Protein AF-A0A7S2Y5N2-F1 (afdb_monomer)

Solvent-accessible surface area (backbone atoms only — not comparable to full-atom values): 6889 Å² total; per-residue (Å²): 136,84,79,59,57,66,61,50,49,56,49,42,75,76,40,64,64,54,66,76,43,57,50,100,56,45,36,33,54,64,42,55,30,24,49,67,37,45,29,80,76,41,47,78,52,57,44,69,78,43,57,69,59,60,73,45,43,26,74,88,58,50,32,41,46,54,45,16,70,70,28,93,50,26,47,74,62,48,29,48,51,51,40,68,77,45,63,65,52,82,72,64,70,85,67,93,61,92,72,74,81,65,76,83,72,85,75,88,69,87,81,87,130

InterPro domains:
  IPR036770 Ankyrin repeat-containing domain superfamily [G3DSA:1.25.40.20] (9-105)
  IPR036770 Ankyrin repeat-containing domain superfamily [SSF48403] (14-72)

Mean predicted aligned error: 9.12 Å

Structure (mmCIF, N/CA/C/O backbone):
data_AF-A0A7S2Y5N2-F1
#
_entry.id   AF-A0A7S2Y5N2-F1
#
loop_
_atom_site.group_PDB
_atom_site.id
_atom_site.type_symbol
_atom_site.label_atom_id
_atom_site.label_alt_id
_atom_site.label_comp_id
_atom_site.label_asym_id
_atom_site.label_entity_id
_atom_site.label_seq_id
_atom_site.pdbx_PDB_ins_code
_atom_site.Cartn_x
_atom_site.Cartn_y
_atom_site.Cartn_z
_atom_site.occupancy
_atom_site.B_iso_or_equiv
_atom_site.auth_seq_id
_atom_site.auth_comp_id
_atom_site.auth_asym_id
_atom_site.auth_atom_id
_atom_site.pdbx_PDB_model_num
ATOM 1 N N . MET A 1 1 ? 2.951 -16.012 -15.916 1.00 54.19 1 MET A N 1
ATOM 2 C CA . MET A 1 1 ? 2.343 -14.927 -15.127 1.00 54.19 1 MET A CA 1
ATOM 3 C C . MET A 1 1 ? 1.169 -15.548 -14.395 1.00 54.19 1 MET A C 1
ATOM 5 O O . MET A 1 1 ? 0.320 -16.125 -15.064 1.00 54.19 1 MET A O 1
ATOM 9 N N . PHE A 1 2 ? 1.223 -15.614 -13.066 1.00 69.00 2 PHE A N 1
ATOM 10 C CA . PHE A 1 2 ? 0.141 -16.168 -12.248 1.00 69.00 2 PHE A CA 1
ATOM 11 C C . PHE A 1 2 ? -0.881 -15.052 -12.020 1.00 69.00 2 PHE A C 1
ATOM 13 O O . PHE A 1 2 ? -0.477 -13.964 -11.646 1.00 69.00 2 PHE A O 1
ATOM 20 N N . ASP A 1 3 ? -2.166 -15.293 -12.280 1.00 79.06 3 ASP A N 1
ATOM 21 C CA . ASP A 1 3 ? -3.218 -14.307 -12.003 1.00 79.06 3 ASP A CA 1
ATOM 22 C C . ASP A 1 3 ? -3.590 -14.371 -10.515 1.00 79.06 3 ASP A C 1
ATOM 24 O O . ASP A 1 3 ? -4.084 -15.395 -10.038 1.00 79.06 3 ASP A O 1
ATOM 28 N N . LEU A 1 4 ? -3.323 -13.293 -9.776 1.00 80.25 4 LEU A N 1
ATOM 29 C CA . LEU A 1 4 ? -3.588 -13.198 -8.338 1.00 80.25 4 LEU A CA 1
ATOM 30 C C . LEU A 1 4 ? -5.049 -12.866 -8.010 1.00 80.25 4 LEU A C 1
ATOM 32 O O . LEU A 1 4 ? -5.482 -13.054 -6.869 1.00 80.25 4 LEU A O 1
ATOM 36 N N . LYS A 1 5 ? -5.838 -12.410 -8.991 1.00 81.81 5 LYS A N 1
ATOM 37 C CA . LYS A 1 5 ? -7.224 -11.963 -8.780 1.00 81.81 5 LYS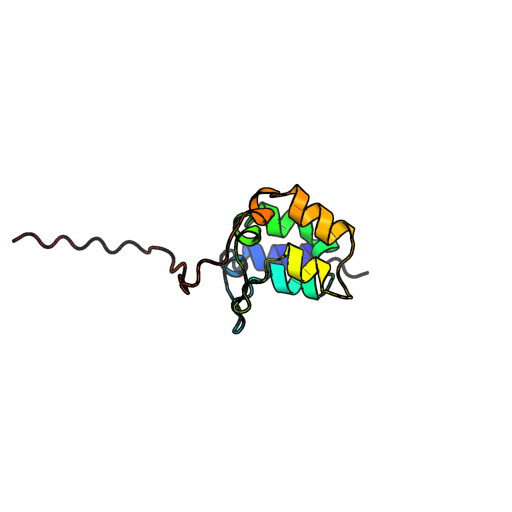 A CA 1
ATOM 38 C C . LYS A 1 5 ? -8.138 -13.048 -8.196 1.00 81.81 5 LYS A C 1
ATOM 40 O O . LYS A 1 5 ? -8.895 -12.721 -7.281 1.00 81.81 5 LYS A O 1
ATOM 45 N N . PRO A 1 6 ? -8.093 -14.320 -8.644 1.00 85.00 6 PRO A N 1
ATOM 46 C CA . PRO A 1 6 ? -8.944 -15.369 -8.088 1.00 85.00 6 PRO A CA 1
ATOM 47 C C . PRO A 1 6 ? -8.590 -15.692 -6.635 1.00 85.00 6 PRO A C 1
ATOM 49 O O . PRO A 1 6 ? -9.484 -15.892 -5.819 1.00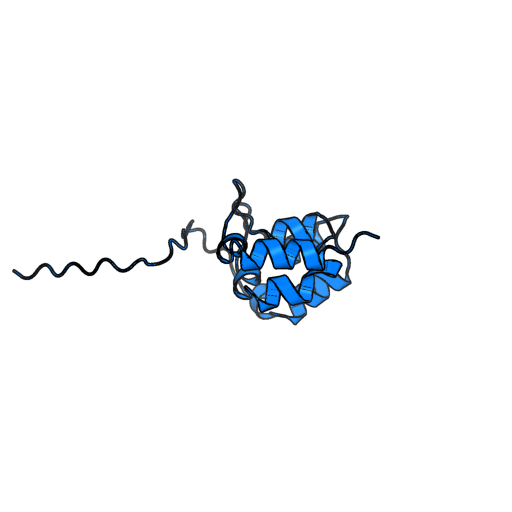 85.00 6 PRO A O 1
ATOM 52 N N . MET A 1 7 ? -7.295 -15.712 -6.296 1.00 80.88 7 MET A N 1
ATOM 53 C CA . MET A 1 7 ? -6.857 -15.963 -4.920 1.00 80.88 7 MET A CA 1
ATOM 54 C C . MET A 1 7 ? -7.270 -14.825 -3.994 1.00 80.88 7 MET A C 1
ATOM 56 O O . MET A 1 7 ? -7.791 -15.088 -2.913 1.00 80.88 7 MET A O 1
ATOM 60 N N . TYR A 1 8 ? -7.097 -13.579 -4.441 1.00 86.31 8 TYR A N 1
ATOM 61 C CA . TYR A 1 8 ? -7.585 -12.413 -3.716 1.00 86.31 8 TYR A CA 1
ATOM 62 C C . TYR A 1 8 ? -9.093 -12.502 -3.462 1.00 86.31 8 TYR A C 1
ATOM 64 O O . TYR A 1 8 ? -9.519 -12.332 -2.327 1.00 86.31 8 TYR A O 1
ATOM 72 N N . GLN A 1 9 ? -9.891 -12.823 -4.488 1.00 86.31 9 GLN A N 1
ATOM 73 C CA . GLN A 1 9 ? -11.347 -12.894 -4.352 1.00 86.31 9 GLN A CA 1
ATOM 74 C C . GLN A 1 9 ? -11.777 -13.964 -3.344 1.00 86.31 9 GLN A C 1
ATOM 76 O O . GLN A 1 9 ? -12.591 -13.681 -2.477 1.00 86.31 9 GLN A O 1
ATOM 81 N N . ILE A 1 10 ? -11.193 -15.166 -3.406 1.00 87.31 10 ILE A N 1
ATOM 82 C CA . ILE A 1 10 ? -11.514 -16.248 -2.462 1.00 87.31 10 ILE A CA 1
ATOM 83 C C . ILE A 1 10 ? -11.188 -15.831 -1.023 1.00 87.31 10 ILE A C 1
ATOM 85 O O . ILE A 1 10 ? -11.973 -16.089 -0.113 1.00 87.31 10 ILE A O 1
ATOM 89 N N . LEU A 1 11 ? -10.034 -15.190 -0.812 1.00 83.88 11 LEU A N 1
ATOM 90 C CA . LEU A 1 11 ? -9.623 -14.716 0.509 1.00 83.88 11 LEU A CA 1
ATOM 91 C C . LEU A 1 11 ? -10.521 -13.584 1.012 1.00 83.88 11 LEU A C 1
ATOM 93 O O . LEU A 1 11 ? -10.907 -13.603 2.175 1.00 83.88 11 LEU A O 1
ATOM 97 N N . HIS A 1 12 ? -10.874 -12.637 0.145 1.00 85.56 12 HIS A N 1
ATOM 98 C CA . HIS A 1 12 ? -11.746 -11.520 0.488 1.00 85.56 12 HIS A CA 1
ATOM 99 C C . HIS A 1 12 ? -13.171 -11.982 0.823 1.00 85.56 12 HIS A C 1
ATOM 101 O O . HIS A 1 12 ? -13.741 -11.525 1.807 1.00 85.56 12 HIS A O 1
ATOM 107 N N . ASP A 1 13 ? -13.715 -12.934 0.061 1.00 88.88 13 ASP A N 1
ATOM 108 C CA . ASP A 1 13 ? -15.057 -13.478 0.292 1.00 88.88 13 ASP A CA 1
ATOM 109 C C . ASP A 1 13 ? -15.128 -14.301 1.589 1.00 88.88 13 ASP A C 1
ATOM 111 O O . ASP A 1 13 ? -16.157 -14.315 2.265 1.00 88.88 13 ASP A O 1
ATOM 115 N N . ALA A 1 14 ? -14.044 -15.002 1.941 1.00 91.38 14 ALA A N 1
ATOM 116 C CA . ALA A 1 14 ? -13.974 -15.801 3.162 1.00 91.38 14 ALA A CA 1
ATOM 117 C C . ALA A 1 14 ? -13.663 -14.963 4.416 1.00 91.38 14 ALA A C 1
ATOM 119 O O . ALA A 1 14 ? -14.155 -15.296 5.493 1.00 91.38 14 ALA A O 1
ATOM 120 N N . TYR A 1 15 ? -12.849 -13.911 4.274 1.00 89.75 15 TYR A N 1
ATOM 121 C CA . TYR A 1 15 ? -12.323 -13.089 5.371 1.00 89.75 15 TYR A CA 1
ATOM 122 C C . TYR A 1 15 ? -12.233 -11.604 4.963 1.00 89.75 15 TYR A C 1
ATOM 124 O O . TYR A 1 15 ? -11.133 -11.087 4.729 1.00 89.75 15 TYR A O 1
ATOM 132 N N . PRO A 1 16 ? -13.360 -10.882 4.865 1.00 85.38 16 PRO A N 1
ATOM 133 C CA . PRO A 1 16 ? -13.365 -9.479 4.442 1.00 85.38 16 PRO A CA 1
ATOM 134 C C . PRO A 1 16 ? -12.551 -8.565 5.379 1.00 85.38 16 PRO A C 1
ATOM 136 O O . PRO A 1 16 ? -11.906 -7.619 4.924 1.00 85.38 16 PRO A O 1
ATOM 139 N N . GLU A 1 17 ? -12.496 -8.879 6.675 1.00 87.50 17 GLU A N 1
ATOM 140 C CA . GLU A 1 17 ? -11.721 -8.159 7.693 1.00 87.50 17 GLU A CA 1
ATOM 141 C C . GLU A 1 17 ? -10.196 -8.281 7.528 1.00 87.50 17 GLU A C 1
ATOM 143 O O . GLU A 1 17 ? -9.432 -7.510 8.127 1.00 87.50 17 GLU A O 1
ATOM 148 N N . ALA A 1 18 ? -9.726 -9.209 6.685 1.00 88.00 18 ALA A N 1
ATOM 149 C CA . ALA A 1 18 ? -8.304 -9.404 6.425 1.00 88.00 18 ALA A CA 1
ATOM 150 C C . ALA A 1 18 ? -7.641 -8.130 5.876 1.00 88.00 18 ALA A C 1
ATOM 152 O O . ALA A 1 18 ? -6.485 -7.861 6.194 1.00 88.00 18 ALA A O 1
ATOM 153 N N . LEU A 1 19 ? -8.379 -7.304 5.120 1.00 88.12 19 LEU A N 1
ATOM 154 C CA . LEU A 1 19 ? -7.871 -6.042 4.564 1.00 88.12 19 LEU A CA 1
ATOM 155 C C . LEU A 1 19 ? -7.528 -4.997 5.632 1.00 88.12 19 LEU A C 1
ATOM 157 O O . LEU A 1 19 ? -6.652 -4.167 5.400 1.00 88.12 19 LEU A O 1
ATOM 161 N N . SER A 1 20 ? -8.185 -5.052 6.794 1.00 89.75 20 SER A N 1
ATOM 162 C CA . SER A 1 20 ? -7.922 -4.174 7.942 1.00 89.75 20 SER A CA 1
ATOM 163 C C . SER A 1 20 ? -6.955 -4.770 8.970 1.00 89.75 20 SER A C 1
ATOM 165 O O . SER A 1 20 ? -6.616 -4.113 9.952 1.00 89.75 20 SER A O 1
ATOM 167 N N . THR A 1 21 ? -6.508 -6.011 8.768 1.00 91.56 21 THR A N 1
ATOM 168 C CA . THR A 1 21 ? -5.619 -6.690 9.714 1.00 91.56 21 THR A CA 1
ATOM 169 C C . THR A 1 21 ? -4.179 -6.236 9.504 1.00 91.56 21 THR A C 1
ATOM 171 O O . THR A 1 21 ? -3.654 -6.303 8.395 1.00 91.56 21 THR A O 1
ATOM 174 N N . ILE A 1 22 ? -3.529 -5.791 10.576 1.00 92.81 22 ILE A N 1
ATOM 175 C CA . ILE A 1 22 ? -2.135 -5.337 10.547 1.00 92.81 22 ILE A CA 1
ATOM 176 C C . ILE A 1 22 ? -1.163 -6.450 10.952 1.00 92.81 22 ILE A C 1
ATOM 178 O O . ILE A 1 22 ? -1.465 -7.274 11.817 1.00 92.81 22 ILE A O 1
ATOM 182 N N . ASP A 1 23 ? 0.026 -6.458 10.348 1.00 92.25 23 ASP A N 1
ATOM 183 C CA . ASP A 1 23 ? 1.145 -7.284 10.803 1.00 92.25 23 ASP A CA 1
ATOM 184 C C . ASP A 1 23 ? 1.861 -6.671 12.031 1.00 92.25 23 ASP A C 1
ATOM 186 O O . ASP A 1 23 ? 1.488 -5.624 12.562 1.00 92.25 23 ASP A O 1
ATOM 190 N N . HIS A 1 24 ? 2.937 -7.317 12.492 1.00 94.25 24 HIS A N 1
ATOM 191 C CA . HIS A 1 24 ? 3.752 -6.856 13.626 1.00 94.25 24 HIS A CA 1
ATOM 192 C C . HIS A 1 24 ? 4.462 -5.507 13.394 1.00 94.25 24 HIS A C 1
ATOM 194 O O . HIS A 1 24 ? 4.954 -4.904 14.348 1.00 94.25 24 HIS A O 1
ATOM 200 N N . LYS A 1 25 ? 4.531 -5.034 12.146 1.00 91.31 25 LYS A N 1
ATOM 201 C CA . LYS A 1 25 ? 5.053 -3.719 11.766 1.00 91.31 25 LYS A CA 1
ATOM 202 C C . LYS A 1 25 ? 3.940 -2.682 11.591 1.00 91.31 25 LYS A C 1
ATOM 204 O O . LYS A 1 25 ? 4.223 -1.587 11.123 1.00 91.31 25 LYS A O 1
ATOM 209 N N . GLY A 1 26 ? 2.694 -3.004 11.944 1.00 93.00 26 GLY A N 1
ATOM 210 C CA . GLY A 1 26 ? 1.556 -2.107 11.732 1.00 93.00 26 GLY A CA 1
ATOM 211 C C . GLY A 1 26 ? 1.112 -2.040 10.271 1.00 93.00 26 GLY A C 1
ATOM 212 O O . GLY A 1 26 ? 0.362 -1.145 9.893 1.00 93.00 26 GLY A O 1
ATOM 213 N N . ARG A 1 27 ? 1.566 -2.970 9.424 1.00 93.88 27 ARG A N 1
ATOM 214 C CA . ARG A 1 27 ? 1.302 -2.922 7.988 1.00 93.88 27 ARG A CA 1
ATOM 215 C C . ARG A 1 27 ? 0.029 -3.670 7.643 1.00 93.88 27 ARG A C 1
ATOM 217 O O . ARG A 1 27 ? -0.094 -4.863 7.904 1.00 93.88 27 ARG A O 1
ATOM 224 N N . LEU A 1 28 ? -0.885 -2.968 6.984 1.00 94.12 28 LEU A N 1
ATOM 225 C CA . LEU A 1 28 ? -1.994 -3.570 6.240 1.00 94.12 28 LEU A CA 1
ATOM 226 C C . LEU A 1 28 ? -1.499 -4.389 5.033 1.00 94.12 28 LEU A C 1
ATOM 228 O O . LEU A 1 28 ? -0.412 -4.098 4.519 1.00 94.12 28 LEU A O 1
ATOM 232 N N . PRO A 1 29 ? -2.323 -5.305 4.482 1.00 92.06 29 PRO A N 1
ATOM 233 C CA . PRO A 1 29 ? -1.992 -6.062 3.273 1.00 92.06 29 PRO A CA 1
ATOM 234 C C . PRO A 1 29 ? -1.596 -5.185 2.082 1.00 92.06 29 PRO A C 1
ATOM 236 O O . PRO A 1 29 ? -0.761 -5.595 1.280 1.00 92.06 29 PRO A O 1
ATOM 239 N N . LEU A 1 30 ? -2.137 -3.963 1.992 1.00 93.31 30 LEU A N 1
ATOM 240 C CA . LEU A 1 30 ? -1.771 -2.993 0.961 1.00 93.31 30 LEU A CA 1
ATOM 241 C C . LEU A 1 30 ? -0.271 -2.650 0.982 1.00 93.31 30 LEU A C 1
ATOM 243 O O . LEU A 1 30 ? 0.366 -2.664 -0.066 1.00 93.31 30 LEU A O 1
ATOM 247 N N . HIS A 1 31 ? 0.316 -2.408 2.158 1.00 94.25 31 HIS A N 1
ATOM 248 C CA . HIS A 1 31 ? 1.751 -2.121 2.281 1.00 94.25 31 HIS A CA 1
ATOM 249 C C . HIS A 1 31 ? 2.591 -3.299 1.774 1.00 94.25 31 HIS A C 1
ATOM 251 O O . HIS A 1 31 ? 3.548 -3.108 1.029 1.00 94.25 31 HIS A O 1
ATOM 257 N N . CYS A 1 32 ? 2.202 -4.525 2.138 1.00 92.06 32 CYS A N 1
ATOM 258 C CA . CYS A 1 32 ? 2.885 -5.743 1.710 1.00 92.06 32 CYS A CA 1
ATOM 259 C C . CYS A 1 32 ? 2.763 -5.967 0.195 1.00 92.06 32 CYS A C 1
ATOM 261 O O . CYS A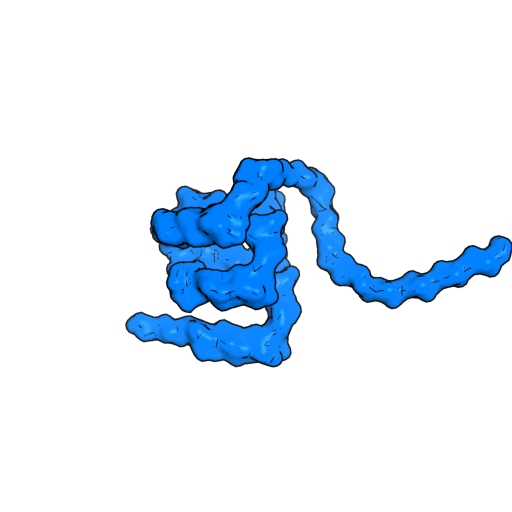 1 32 ? 3.739 -6.356 -0.447 1.00 92.06 32 CYS A O 1
ATOM 263 N N . ALA A 1 33 ? 1.587 -5.706 -0.386 1.00 90.88 33 ALA A N 1
ATOM 264 C CA . ALA A 1 33 ? 1.358 -5.821 -1.825 1.00 90.88 33 ALA A CA 1
ATOM 265 C C . ALA A 1 33 ? 2.215 -4.821 -2.613 1.00 90.88 33 ALA A C 1
ATOM 267 O O . ALA A 1 33 ? 2.822 -5.190 -3.618 1.00 90.88 33 ALA A O 1
ATOM 268 N N . VAL A 1 34 ? 2.313 -3.582 -2.127 1.00 93.25 34 VAL A N 1
ATOM 269 C CA . VAL A 1 34 ? 3.168 -2.540 -2.705 1.00 93.25 34 VAL A CA 1
ATOM 270 C C . VAL A 1 34 ? 4.648 -2.912 -2.601 1.00 93.25 34 VAL A C 1
ATOM 272 O O . VAL A 1 34 ? 5.356 -2.898 -3.604 1.00 93.25 34 VAL A O 1
ATOM 275 N N . GLU A 1 35 ? 5.119 -3.300 -1.414 1.00 91.38 35 GLU A N 1
ATOM 276 C CA . GLU A 1 35 ? 6.516 -3.700 -1.197 1.00 91.38 35 GLU A CA 1
ATOM 277 C C . GLU A 1 35 ? 6.915 -4.882 -2.095 1.00 91.38 35 GLU A C 1
ATOM 279 O O . GLU A 1 35 ? 8.019 -4.906 -2.640 1.00 91.38 35 GLU A O 1
ATOM 284 N N . SER A 1 36 ? 5.992 -5.823 -2.310 1.00 89.00 36 SER A N 1
ATOM 285 C CA . SER A 1 36 ? 6.211 -7.022 -3.128 1.00 89.00 36 SER A CA 1
ATOM 286 C C . SER A 1 36 ? 6.044 -6.791 -4.637 1.00 89.00 36 SER A C 1
ATOM 288 O O . SER A 1 36 ? 6.219 -7.735 -5.402 1.00 89.00 36 SER A O 1
ATOM 290 N N . GLY A 1 37 ? 5.680 -5.580 -5.082 1.00 87.25 37 GLY A N 1
ATOM 291 C CA . GLY A 1 37 ? 5.393 -5.290 -6.495 1.00 87.25 37 GLY A CA 1
ATOM 292 C C . GLY A 1 37 ? 4.117 -5.957 -7.027 1.00 87.25 37 GLY A C 1
ATOM 293 O O . GLY A 1 37 ? 3.909 -6.038 -8.230 1.00 87.25 37 GLY A O 1
ATOM 294 N N . MET A 1 38 ? 3.256 -6.453 -6.134 1.00 86.75 38 MET A N 1
ATOM 295 C CA . MET A 1 38 ? 1.989 -7.113 -6.472 1.00 86.75 38 MET A CA 1
ATOM 296 C C . MET A 1 38 ? 0.823 -6.125 -6.559 1.00 86.75 38 MET A C 1
ATOM 298 O O . MET A 1 38 ? -0.272 -6.507 -6.968 1.00 86.75 38 MET A O 1
ATOM 302 N N . PHE A 1 39 ? 1.037 -4.870 -6.148 1.00 88.62 39 PHE A N 1
ATOM 303 C CA . PHE A 1 39 ? 0.008 -3.838 -6.190 1.00 88.62 39 PHE A CA 1
ATOM 304 C C . PHE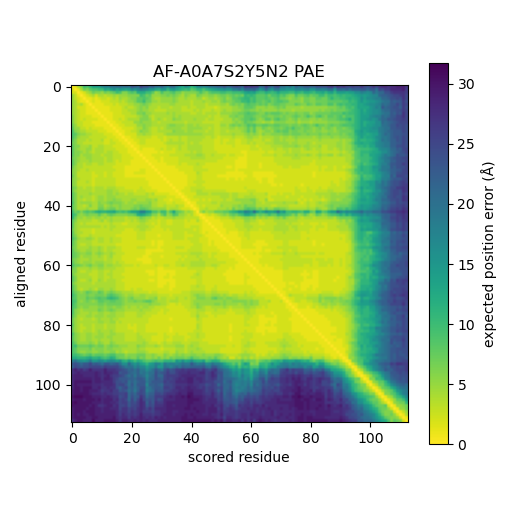 A 1 39 ? -0.542 -3.660 -7.603 1.00 88.62 39 PHE A C 1
ATOM 306 O O . PHE A 1 39 ? -1.746 -3.719 -7.753 1.00 88.62 39 PHE A O 1
ATOM 313 N N . ASP A 1 40 ? 0.292 -3.586 -8.639 1.00 84.75 40 ASP A N 1
ATOM 314 C CA . ASP A 1 40 ? -0.179 -3.364 -10.018 1.00 84.75 40 ASP A CA 1
ATOM 315 C C . ASP A 1 40 ? -1.116 -4.475 -10.544 1.00 84.75 40 ASP A C 1
ATOM 317 O O . ASP A 1 40 ? -1.893 -4.257 -11.470 1.00 84.75 40 ASP A O 1
ATOM 321 N N . GLU A 1 41 ? -1.081 -5.678 -9.960 1.00 83.31 41 GLU A N 1
ATOM 322 C CA . GLU A 1 41 ? -1.995 -6.774 -10.319 1.00 83.31 41 GLU A CA 1
ATOM 323 C C . GLU A 1 41 ? -3.316 -6.749 -9.520 1.00 83.31 41 GLU A C 1
ATOM 325 O O . GLU A 1 41 ? -4.309 -7.371 -9.926 1.00 83.31 41 GLU A O 1
ATOM 330 N N . LEU A 1 42 ? -3.332 -6.045 -8.382 1.00 80.56 42 LEU A N 1
ATOM 331 C CA . LEU A 1 42 ? -4.398 -6.038 -7.370 1.00 80.56 42 LEU A CA 1
ATOM 332 C C . LEU A 1 42 ? -4.961 -4.633 -7.062 1.00 80.56 42 LEU A C 1
ATOM 334 O O . LEU A 1 42 ? -5.887 -4.523 -6.251 1.00 80.56 42 LEU A O 1
ATOM 338 N N . ASP A 1 43 ? -4.416 -3.591 -7.688 1.00 74.00 43 ASP A N 1
ATOM 339 C CA . ASP A 1 43 ? -4.531 -2.171 -7.338 1.00 74.00 43 ASP A CA 1
ATOM 340 C C . ASP A 1 43 ? -5.982 -1.720 -7.190 1.00 74.00 43 ASP A C 1
ATOM 342 O O . ASP A 1 43 ? -6.409 -1.304 -6.113 1.00 74.00 43 ASP A O 1
ATOM 346 N N . GLU A 1 44 ? -6.787 -1.921 -8.229 1.00 72.44 44 GLU A N 1
ATOM 347 C CA . GLU A 1 44 ? -8.187 -1.506 -8.267 1.00 72.44 44 GLU A CA 1
ATOM 348 C C . GLU A 1 44 ? -9.070 -2.264 -7.270 1.00 72.44 44 GLU A C 1
ATOM 350 O O . GLU A 1 44 ? -10.184 -1.833 -6.978 1.00 72.44 44 GLU A O 1
ATOM 355 N N . ARG A 1 45 ? -8.634 -3.427 -6.775 1.00 83.81 45 ARG A N 1
ATOM 356 C CA . ARG A 1 45 ? -9.450 -4.267 -5.888 1.00 83.81 45 ARG A CA 1
ATOM 357 C C . ARG A 1 45 ? -9.222 -3.909 -4.432 1.00 83.81 45 ARG A C 1
ATOM 359 O O . ARG A 1 45 ? -10.178 -3.559 -3.752 1.00 83.81 45 ARG A O 1
ATOM 366 N N . ILE A 1 46 ? -7.964 -3.910 -3.988 1.00 85.19 46 ILE A N 1
ATOM 367 C CA . ILE A 1 46 ? -7.628 -3.609 -2.590 1.00 85.19 46 ILE A CA 1
ATOM 368 C C . ILE A 1 46 ? -8.114 -2.207 -2.212 1.00 85.19 46 ILE A C 1
ATOM 370 O O . ILE A 1 46 ? -8.712 -2.039 -1.151 1.00 85.19 46 ILE A O 1
ATOM 374 N N . ILE A 1 47 ? -7.909 -1.218 -3.089 1.00 89.62 47 ILE A N 1
ATOM 375 C CA . ILE A 1 47 ? -8.316 0.166 -2.821 1.00 89.62 47 ILE A CA 1
ATOM 376 C C . ILE A 1 47 ? -9.834 0.340 -2.881 1.00 89.62 47 ILE A C 1
ATOM 378 O O . ILE A 1 47 ? -10.397 1.050 -2.053 1.00 89.62 47 ILE A O 1
ATOM 382 N N . ARG A 1 48 ? -10.526 -0.325 -3.813 1.00 87.75 48 ARG A N 1
ATOM 383 C CA . ARG A 1 48 ? -11.994 -0.267 -3.878 1.00 87.75 48 ARG A CA 1
ATOM 384 C C . ARG A 1 48 ? -12.638 -0.904 -2.651 1.00 87.75 48 ARG A C 1
ATOM 386 O O . ARG A 1 48 ? -13.610 -0.364 -2.129 1.00 87.75 48 ARG A O 1
ATOM 393 N N . ASP A 1 49 ? -12.113 -2.044 -2.222 1.00 90.19 49 ASP A N 1
ATOM 394 C CA . ASP A 1 49 ? -12.719 -2.842 -1.163 1.00 90.19 4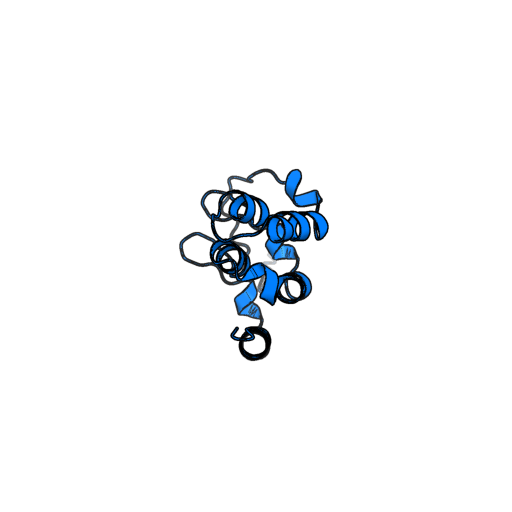9 ASP A CA 1
ATOM 395 C C . ASP A 1 49 ? -12.337 -2.285 0.230 1.00 90.19 49 ASP A C 1
ATOM 397 O O . ASP A 1 49 ? -13.108 -2.422 1.180 1.00 90.19 49 ASP A O 1
ATOM 401 N N . TYR A 1 50 ? -11.200 -1.578 0.357 1.00 91.62 50 TYR A N 1
ATOM 402 C CA . TYR A 1 50 ? -10.807 -0.873 1.584 1.00 91.62 50 TYR A CA 1
ATOM 403 C 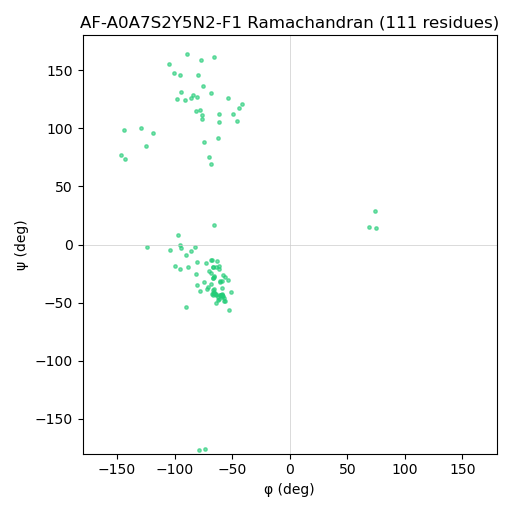C . TYR A 1 50 ? -10.015 0.436 1.327 1.00 91.62 50 TYR A C 1
ATOM 405 O O . TYR A 1 50 ? -8.799 0.487 1.534 1.00 91.62 50 TYR A O 1
ATOM 413 N N . PRO A 1 51 ? -10.684 1.543 0.939 1.00 92.31 51 PRO A N 1
ATOM 414 C CA . PRO A 1 51 ? -10.017 2.791 0.536 1.00 92.31 51 PRO A CA 1
ATOM 415 C C . PRO A 1 51 ? -9.279 3.495 1.681 1.00 92.31 51 PRO A C 1
ATOM 417 O O . PRO A 1 51 ? -8.260 4.146 1.458 1.00 92.31 51 PRO A O 1
ATOM 420 N N . ALA A 1 52 ? -9.745 3.316 2.922 1.00 91.81 52 ALA A N 1
ATOM 421 C CA . ALA A 1 52 ? -9.097 3.878 4.106 1.00 91.81 52 ALA A CA 1
ATOM 422 C C . ALA A 1 52 ? -7.663 3.350 4.310 1.00 91.81 52 ALA A C 1
ATOM 424 O O . ALA A 1 52 ? -6.876 3.991 5.001 1.00 91.81 52 ALA A O 1
ATOM 425 N N . ALA A 1 53 ? -7.288 2.227 3.679 1.00 92.31 53 ALA A N 1
ATOM 426 C CA . ALA A 1 53 ? -5.927 1.697 3.726 1.00 92.31 53 ALA A CA 1
ATOM 427 C C . ALA A 1 53 ? -4.863 2.678 3.209 1.00 92.31 53 ALA A C 1
ATOM 429 O O . ALA A 1 53 ? -3.714 2.589 3.635 1.00 92.31 53 ALA A O 1
ATOM 430 N N . LEU A 1 54 ? -5.229 3.606 2.316 1.00 93.56 54 LEU A N 1
ATOM 431 C CA . LEU A 1 54 ? -4.328 4.643 1.798 1.00 93.56 54 LEU A CA 1
ATOM 432 C C . LEU A 1 54 ? -3.893 5.642 2.879 1.00 93.56 54 LEU A C 1
ATOM 434 O O . LEU A 1 54 ? -2.811 6.221 2.787 1.00 93.56 54 LEU A O 1
ATOM 438 N N . GLU A 1 55 ? -4.733 5.834 3.896 1.00 93.50 55 GLU A N 1
ATOM 439 C CA . GLU A 1 55 ? -4.533 6.792 4.986 1.00 93.50 55 GLU A CA 1
ATOM 440 C C . GLU A 1 55 ? -3.893 6.151 6.231 1.00 93.50 55 GLU A C 1
ATOM 442 O O . GLU A 1 55 ? -3.655 6.832 7.227 1.00 93.50 55 GLU A O 1
ATOM 447 N N . VAL A 1 56 ? -3.610 4.846 6.199 1.00 92.25 56 VAL A N 1
ATOM 448 C CA . VAL A 1 56 ? -2.938 4.141 7.295 1.00 92.25 56 VAL A CA 1
ATOM 449 C C . VAL A 1 56 ? -1.447 4.104 7.007 1.00 92.25 56 VAL A C 1
ATOM 451 O O . VAL A 1 56 ? -1.037 3.735 5.912 1.00 92.25 56 VAL A O 1
ATOM 454 N N . CYS A 1 57 ? -0.642 4.479 7.994 1.00 93.06 57 CYS A N 1
ATOM 455 C CA . CYS A 1 57 ? 0.804 4.330 7.939 1.00 93.06 57 CYS A CA 1
ATOM 456 C C . CYS A 1 57 ? 1.259 3.171 8.829 1.00 93.06 57 CYS A C 1
ATOM 458 O O . CYS A 1 57 ? 0.558 2.786 9.768 1.00 93.06 57 CYS A O 1
ATOM 460 N N . ASP A 1 58 ? 2.417 2.603 8.511 1.00 93.69 58 ASP A N 1
ATOM 461 C CA . ASP A 1 58 ? 3.030 1.558 9.326 1.00 93.69 58 ASP A CA 1
ATOM 462 C C . ASP A 1 58 ? 3.631 2.112 10.636 1.00 93.69 58 ASP A C 1
ATOM 464 O O . ASP A 1 58 ? 3.511 3.295 10.955 1.00 93.69 58 ASP A O 1
ATOM 468 N N . ASN A 1 59 ? 4.292 1.265 11.428 1.00 93.50 59 ASN A N 1
ATOM 469 C CA . ASN A 1 59 ? 4.900 1.681 12.698 1.00 93.50 59 ASN A CA 1
ATOM 470 C C . ASN A 1 59 ? 6.082 2.655 12.531 1.00 93.50 59 ASN A C 1
ATOM 472 O O . ASN A 1 59 ? 6.457 3.325 13.493 1.00 93.50 59 ASN A O 1
ATOM 476 N N . GLU A 1 60 ? 6.686 2.721 11.344 1.00 90.56 60 GLU A N 1
ATOM 477 C CA . GLU A 1 60 ? 7.687 3.734 10.988 1.00 90.56 60 GLU A CA 1
ATOM 478 C C . GLU A 1 60 ? 7.020 5.021 10.462 1.00 90.56 60 GLU A C 1
ATOM 480 O O . GLU A 1 60 ? 7.668 6.052 10.264 1.00 90.56 60 GLU A O 1
ATOM 485 N N . GLY A 1 61 ? 5.698 4.972 10.297 1.00 91.38 61 GLY A N 1
ATOM 486 C CA . GLY A 1 61 ? 4.841 6.035 9.822 1.00 91.38 61 GLY A CA 1
ATOM 487 C C . GLY A 1 61 ? 4.966 6.273 8.319 1.00 91.38 61 GLY A C 1
ATOM 488 O O . GLY A 1 61 ? 4.742 7.398 7.862 1.00 91.38 61 GLY A O 1
ATOM 489 N N . TRP A 1 62 ? 5.299 5.230 7.556 1.00 93.19 62 TRP A N 1
ATOM 490 C CA . TRP A 1 62 ? 5.264 5.242 6.099 1.00 93.19 62 TRP A CA 1
ATOM 491 C C . TRP A 1 62 ? 3.875 4.891 5.581 1.00 93.19 62 TRP A C 1
ATOM 493 O O . TRP A 1 62 ? 3.322 3.837 5.892 1.00 93.19 62 TRP A O 1
ATOM 503 N N . PHE A 1 63 ? 3.329 5.764 4.740 1.00 94.69 63 PHE A N 1
ATOM 504 C CA . PHE A 1 63 ? 2.122 5.490 3.965 1.00 94.69 63 PHE A CA 1
ATOM 505 C C . PHE A 1 63 ? 2.433 4.578 2.766 1.00 94.69 63 PHE A C 1
ATOM 507 O O . PHE A 1 63 ? 3.567 4.583 2.268 1.00 94.69 63 PHE A O 1
ATOM 514 N N . PRO A 1 64 ? 1.431 3.874 2.204 1.00 94.75 64 PRO A N 1
ATOM 515 C CA . PRO A 1 64 ? 1.625 2.983 1.061 1.00 94.75 64 PRO A CA 1
ATOM 516 C C . PRO A 1 64 ? 2.356 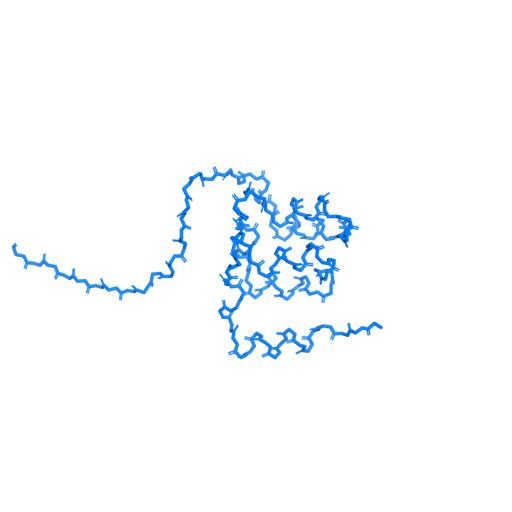3.635 -0.119 1.00 94.75 64 PRO A C 1
ATOM 518 O O . PRO A 1 64 ? 3.255 3.027 -0.693 1.00 94.75 64 PRO A O 1
ATOM 521 N N . PHE A 1 65 ? 2.042 4.894 -0.453 1.00 94.38 65 PHE A N 1
ATOM 522 C CA . PHE A 1 65 ? 2.696 5.598 -1.566 1.00 94.38 65 PHE A CA 1
ATOM 523 C C . PHE A 1 65 ? 4.188 5.873 -1.312 1.00 94.38 65 PHE A C 1
ATOM 525 O O . PHE A 1 65 ? 4.978 5.933 -2.252 1.00 94.38 65 PHE A O 1
ATOM 532 N N . GLN A 1 66 ? 4.590 6.033 -0.048 1.00 94.81 66 GLN A N 1
ATOM 533 C CA . GLN A 1 66 ? 5.989 6.239 0.323 1.00 94.81 66 GLN A CA 1
ATOM 534 C C . GLN A 1 66 ? 6.750 4.917 0.289 1.00 94.81 66 GLN A C 1
ATOM 536 O O . GLN A 1 66 ? 7.865 4.880 -0.223 1.00 94.81 66 GLN A O 1
ATOM 541 N N . ILE A 1 67 ? 6.126 3.826 0.748 1.00 94.50 67 ILE A N 1
ATOM 542 C CA . ILE A 1 67 ? 6.679 2.476 0.579 1.00 94.50 67 ILE A CA 1
ATOM 543 C C . ILE A 1 67 ? 6.868 2.171 -0.909 1.00 94.50 67 ILE A C 1
ATOM 545 O O . ILE A 1 67 ? 7.927 1.683 -1.292 1.00 94.50 67 ILE A O 1
ATOM 549 N N . ALA A 1 68 ? 5.898 2.519 -1.761 1.00 94.31 68 ALA A N 1
ATOM 550 C CA . ALA A 1 68 ? 6.031 2.376 -3.210 1.00 94.31 68 ALA A CA 1
ATOM 551 C C . ALA A 1 68 ? 7.238 3.159 -3.749 1.00 94.31 68 ALA A C 1
ATOM 553 O O . ALA A 1 68 ? 8.020 2.628 -4.526 1.00 94.31 68 ALA A O 1
ATOM 554 N N . ALA A 1 69 ? 7.434 4.402 -3.299 1.00 94.19 69 ALA A N 1
ATOM 555 C CA . ALA A 1 69 ? 8.550 5.236 -3.745 1.00 94.19 69 ALA A CA 1
ATOM 556 C C . ALA A 1 69 ? 9.931 4.736 -3.272 1.00 94.19 69 ALA A C 1
ATOM 558 O O . ALA A 1 69 ? 10.942 5.055 -3.897 1.00 94.19 69 ALA A O 1
ATOM 559 N N . LEU A 1 70 ? 9.983 3.986 -2.166 1.00 93.00 70 LEU A N 1
ATOM 560 C CA . LEU A 1 70 ? 11.214 3.434 -1.592 1.00 93.00 70 LEU A CA 1
ATOM 561 C C . LEU A 1 70 ? 11.491 1.988 -2.032 1.00 93.00 70 LEU A C 1
ATOM 563 O O . LEU A 1 70 ? 12.633 1.534 -1.952 1.00 93.00 70 LEU A O 1
ATOM 567 N N . SER A 1 71 ? 10.469 1.258 -2.479 1.00 91.00 71 SER A N 1
ATOM 568 C CA . SER A 1 71 ? 10.592 -0.139 -2.887 1.00 91.00 71 SER A CA 1
ATOM 569 C C . SER A 1 71 ? 11.266 -0.269 -4.250 1.00 91.00 71 SER A C 1
ATOM 571 O O . SER A 1 71 ? 10.920 0.413 -5.210 1.00 91.00 71 SER A O 1
ATOM 573 N N . SER A 1 72 ? 12.189 -1.224 -4.365 1.00 90.56 72 SER A N 1
ATOM 574 C CA . SER A 1 72 ? 12.787 -1.612 -5.647 1.00 90.56 72 SER A CA 1
ATOM 575 C C . SER A 1 72 ? 11.836 -2.398 -6.553 1.00 90.56 72 SER A C 1
ATOM 577 O O . SER A 1 72 ? 12.139 -2.586 -7.729 1.00 90.56 72 SER A O 1
ATOM 579 N N . SER A 1 73 ? 10.744 -2.922 -5.993 1.00 89.38 73 SER A N 1
ATOM 580 C CA . SER A 1 73 ? 9.802 -3.811 -6.684 1.00 89.38 73 SER A CA 1
ATOM 581 C C . SER A 1 73 ? 8.552 -3.083 -7.170 1.00 89.38 73 SER A C 1
ATOM 583 O O . SER A 1 73 ? 7.841 -3.607 -8.022 1.00 89.38 73 SER A O 1
ATOM 585 N N . ALA A 1 74 ? 8.263 -1.904 -6.616 1.00 89.94 74 ALA A N 1
ATOM 586 C CA . ALA A 1 74 ? 7.122 -1.095 -7.017 1.00 89.94 74 ALA A CA 1
ATOM 587 C C . ALA A 1 74 ? 7.436 -0.318 -8.301 1.00 89.94 74 ALA A C 1
ATOM 589 O O . ALA A 1 74 ? 8.568 0.117 -8.528 1.00 89.94 74 ALA A O 1
ATOM 590 N N . SER A 1 75 ? 6.423 -0.136 -9.145 1.00 91.00 75 SER A N 1
ATOM 591 C CA . SER A 1 75 ? 6.553 0.648 -10.367 1.00 91.00 75 SER A CA 1
ATOM 592 C C . SER A 1 75 ? 6.231 2.122 -10.106 1.00 91.00 75 SER A C 1
ATOM 594 O O . SER A 1 75 ? 5.618 2.496 -9.100 1.00 91.00 75 SER A O 1
ATOM 596 N N . LEU A 1 76 ? 6.625 2.991 -11.041 1.00 91.12 76 LEU A N 1
ATOM 597 C CA . LEU A 1 76 ? 6.192 4.390 -11.012 1.00 91.12 76 LEU A CA 1
ATOM 598 C C . LEU A 1 76 ? 4.660 4.497 -11.106 1.00 91.12 76 LEU A C 1
ATOM 600 O O . LEU A 1 76 ? 4.074 5.391 -10.494 1.00 91.12 76 LEU A O 1
ATOM 604 N N . ASP A 1 77 ? 4.028 3.565 -11.822 1.00 91.81 77 ASP A N 1
ATOM 605 C CA . ASP A 1 77 ? 2.576 3.478 -11.935 1.00 91.81 77 ASP A CA 1
ATOM 606 C C . ASP A 1 77 ? 1.940 3.136 -10.584 1.00 91.81 77 ASP A C 1
ATOM 608 O O . ASP A 1 77 ? 0.942 3.758 -10.231 1.00 91.81 77 ASP A O 1
ATOM 612 N N . SER A 1 78 ? 2.556 2.270 -9.766 1.00 91.44 78 SER A N 1
ATOM 613 C CA . SER A 1 78 ? 2.090 2.004 -8.398 1.00 91.44 78 SER A CA 1
ATOM 614 C C . SER A 1 78 ? 2.036 3.289 -7.567 1.00 91.44 78 SER A C 1
ATOM 616 O O . SER A 1 78 ? 1.021 3.590 -6.940 1.00 91.44 78 SER A O 1
ATOM 618 N N . VAL A 1 79 ? 3.116 4.084 -7.584 1.00 94.06 79 VAL A N 1
ATOM 619 C CA . VAL A 1 79 ? 3.184 5.364 -6.854 1.00 94.06 79 VAL A CA 1
ATOM 620 C C . VAL A 1 79 ? 2.119 6.330 -7.371 1.00 94.06 79 VAL A C 1
ATOM 622 O O . VAL A 1 79 ? 1.405 6.954 -6.584 1.00 94.06 79 VAL A O 1
ATOM 625 N N . TYR A 1 80 ? 2.006 6.451 -8.696 1.00 93.50 80 TYR A N 1
ATOM 626 C CA . TYR A 1 80 ? 1.035 7.329 -9.335 1.00 93.50 80 TYR A CA 1
ATOM 627 C C . TYR A 1 80 ? -0.404 6.929 -8.999 1.00 93.50 80 TYR A C 1
ATOM 629 O O . TYR A 1 80 ? -1.182 7.791 -8.601 1.00 93.50 80 TYR A O 1
ATOM 637 N N . ASN A 1 81 ? -0.753 5.647 -9.105 1.00 93.06 81 ASN A N 1
ATOM 638 C CA . ASN A 1 81 ? -2.100 5.141 -8.850 1.00 93.06 81 ASN A CA 1
ATOM 639 C C . ASN A 1 81 ? -2.502 5.335 -7.383 1.00 93.06 81 ASN A C 1
ATOM 641 O O . ASN A 1 81 ? -3.587 5.849 -7.126 1.00 93.06 81 ASN A O 1
ATOM 645 N N . LEU A 1 82 ? -1.607 5.052 -6.429 1.00 93.44 82 LEU A N 1
ATOM 646 C CA . LEU A 1 82 ? -1.862 5.298 -5.002 1.00 93.44 82 LEU A CA 1
ATOM 647 C C . LEU A 1 82 ? -2.164 6.778 -4.715 1.00 93.44 82 LEU A C 1
ATOM 649 O O . LEU A 1 82 ? -3.088 7.096 -3.971 1.00 93.44 82 LEU A O 1
ATOM 653 N N . LEU A 1 83 ? -1.402 7.694 -5.322 1.00 94.31 83 LEU A N 1
ATOM 654 C CA . LEU A 1 83 ? -1.613 9.136 -5.164 1.00 94.31 83 LEU A CA 1
ATOM 655 C C . LEU A 1 83 ? -2.828 9.656 -5.933 1.00 94.31 83 LEU A C 1
ATOM 657 O O . LEU A 1 83 ? -3.450 10.630 -5.513 1.00 94.31 83 LEU A O 1
ATOM 661 N N . ARG A 1 84 ? -3.143 9.050 -7.078 1.00 93.81 84 ARG A N 1
ATOM 662 C CA . ARG A 1 84 ? -4.310 9.383 -7.894 1.00 93.81 84 ARG A CA 1
ATOM 663 C C . ARG A 1 84 ? -5.596 9.019 -7.162 1.00 93.81 84 ARG A C 1
ATOM 665 O O . ARG A 1 84 ? -6.542 9.803 -7.211 1.00 93.81 84 ARG A O 1
ATOM 672 N N . ASP A 1 85 ? -5.618 7.861 -6.509 1.00 93.19 85 ASP A N 1
ATOM 673 C CA . ASP A 1 85 ? -6.806 7.343 -5.835 1.00 93.19 85 ASP A CA 1
ATOM 674 C C . ASP A 1 85 ? -7.139 8.152 -4.571 1.00 93.19 85 ASP A C 1
ATOM 676 O O . ASP A 1 85 ? -8.310 8.449 -4.333 1.00 93.19 85 ASP A O 1
ATOM 680 N N . ASP A 1 86 ? -6.131 8.616 -3.819 1.00 94.00 86 ASP A N 1
ATOM 681 C CA . ASP A 1 86 ? -6.335 9.652 -2.802 1.00 94.00 86 ASP A CA 1
ATOM 682 C C . ASP A 1 86 ? -5.160 10.643 -2.681 1.00 94.00 86 ASP A C 1
ATOM 684 O O . ASP A 1 86 ? -4.210 10.416 -1.932 1.00 94.00 86 ASP A O 1
ATOM 688 N N . PRO A 1 87 ? -5.244 11.830 -3.310 1.00 94.25 87 PRO A N 1
ATOM 689 C CA . PRO A 1 87 ? -4.204 12.854 -3.206 1.00 94.25 87 PRO A CA 1
ATOM 690 C C . PRO A 1 87 ? -4.084 13.497 -1.816 1.00 94.25 87 PRO A C 1
ATOM 692 O O . PRO A 1 87 ? -3.135 14.246 -1.555 1.00 94.25 87 PRO A O 1
ATOM 695 N N . ARG A 1 88 ? -5.065 13.302 -0.921 1.00 92.44 88 ARG A N 1
ATOM 696 C CA . ARG A 1 88 ? -5.068 13.923 0.415 1.00 92.44 88 ARG A CA 1
ATOM 697 C C . ARG A 1 88 ? -3.996 13.317 1.316 1.00 92.44 88 ARG A C 1
ATOM 699 O O . ARG A 1 88 ? -3.535 14.023 2.213 1.00 92.44 88 ARG A O 1
ATOM 706 N N . VAL A 1 89 ? -3.545 12.094 1.025 1.00 91.00 89 VAL A N 1
ATOM 707 C CA . VAL A 1 89 ? -2.489 11.392 1.775 1.00 91.00 89 VAL A CA 1
ATOM 708 C C . VAL A 1 89 ? -1.181 12.183 1.850 1.00 91.00 89 VAL A C 1
ATOM 710 O O . VAL A 1 89 ? -0.475 12.113 2.847 1.00 91.00 89 VAL A O 1
ATOM 713 N N . LEU A 1 90 ? -0.902 13.043 0.862 1.00 90.62 90 LEU A N 1
ATOM 714 C CA . LEU A 1 90 ? 0.262 13.941 0.857 1.00 90.62 90 LEU A CA 1
ATOM 715 C C . LEU A 1 90 ? 0.249 14.987 1.979 1.00 90.62 90 LEU A C 1
ATOM 717 O O . LEU A 1 90 ? 1.276 15.598 2.269 1.00 90.62 90 LEU A O 1
ATOM 721 N N . ARG A 1 91 ? -0.922 15.257 2.561 1.00 90.00 91 ARG A N 1
ATOM 722 C CA . ARG A 1 91 ? -1.100 16.236 3.641 1.00 90.00 91 ARG A CA 1
ATOM 723 C C . ARG A 1 91 ? -1.262 15.579 5.005 1.00 90.00 91 ARG A C 1
ATOM 725 O O . ARG A 1 91 ? -1.358 16.303 5.995 1.00 90.00 91 ARG A O 1
ATOM 732 N N . LEU A 1 92 ? -1.322 14.250 5.062 1.00 86.38 92 LEU A N 1
ATOM 733 C CA . LEU A 1 92 ? -1.421 13.544 6.326 1.00 86.38 92 LEU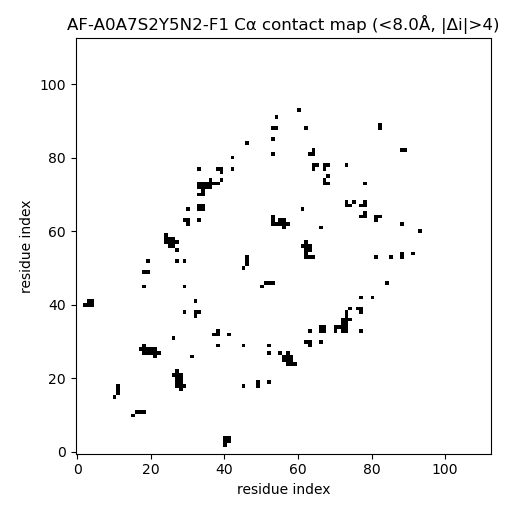 A CA 1
ATOM 734 C C . LEU A 1 92 ? -0.105 13.704 7.082 1.00 86.38 92 LEU A C 1
ATOM 736 O O . LEU A 1 92 ? 0.985 13.521 6.541 1.00 86.38 92 LEU A O 1
ATOM 740 N N . GLN A 1 93 ? -0.222 14.102 8.342 1.00 73.88 93 GLN A N 1
ATOM 741 C CA . GLN A 1 93 ? 0.901 14.156 9.263 1.00 73.88 93 GLN A CA 1
ATOM 742 C C . GLN A 1 93 ? 0.846 12.927 10.158 1.00 73.88 93 GLN A C 1
ATOM 744 O O . GLN A 1 93 ? -0.238 12.450 10.492 1.00 73.88 93 GLN A O 1
ATOM 749 N N . GLN A 1 94 ? 2.014 12.437 10.567 1.00 66.25 94 GLN A N 1
ATOM 750 C CA . GLN A 1 94 ? 2.105 11.368 11.551 1.00 66.25 94 GLN A CA 1
ATOM 751 C C . GLN A 1 94 ? 1.478 11.861 12.859 1.00 66.25 94 GLN A C 1
ATOM 753 O O . GLN A 1 94 ? 2.057 12.686 13.568 1.00 66.25 94 GLN A O 1
ATOM 758 N N . THR A 1 95 ? 0.277 11.390 13.187 1.00 51.62 95 THR A N 1
ATOM 759 C CA . THR A 1 95 ? -0.241 11.546 14.544 1.00 51.62 95 THR A CA 1
ATOM 760 C C . THR A 1 95 ? 0.483 10.512 15.391 1.00 51.62 95 THR A C 1
ATOM 762 O O . THR A 1 95 ? 0.241 9.319 15.252 1.00 51.62 95 THR A O 1
ATOM 765 N N . THR A 1 96 ? 1.405 10.952 16.245 1.00 42.53 96 THR A N 1
ATOM 766 C CA . THR A 1 96 ? 2.285 10.117 17.088 1.00 42.53 96 THR A CA 1
ATOM 767 C C . THR A 1 96 ? 1.562 9.304 18.171 1.00 42.53 96 THR A C 1
ATOM 769 O O . THR A 1 96 ? 2.183 8.815 19.113 1.00 42.53 96 THR A O 1
ATOM 772 N N . THR A 1 97 ? 0.250 9.129 18.066 1.00 38.38 97 THR A N 1
ATOM 773 C CA . THR A 1 97 ? -0.521 8.254 18.939 1.00 38.38 97 THR A CA 1
ATOM 774 C C . THR A 1 97 ? -0.728 6.923 18.227 1.00 38.38 97 THR A C 1
ATOM 776 O O . THR A 1 97 ? -1.273 6.932 17.122 1.00 38.38 97 THR A O 1
ATOM 779 N N . PRO A 1 98 ? -0.349 5.778 18.829 1.00 39.25 98 PRO A N 1
ATOM 780 C CA . PRO A 1 98 ? -0.746 4.470 18.334 1.00 39.25 98 PRO A CA 1
ATOM 781 C C . PRO A 1 98 ? -2.247 4.329 18.598 1.00 39.25 98 PRO A C 1
ATOM 783 O O . PRO A 1 98 ? -2.684 3.699 19.559 1.00 39.25 98 PRO A O 1
ATOM 786 N N . THR A 1 99 ? -3.053 5.003 17.784 1.00 44.38 99 THR A N 1
ATOM 787 C CA . THR A 1 99 ? -4.495 4.843 17.772 1.00 44.38 99 THR A CA 1
ATOM 788 C C . THR A 1 99 ? -4.737 3.511 17.093 1.00 44.38 99 THR A C 1
ATOM 790 O O . THR A 1 99 ? -4.868 3.420 15.875 1.00 44.38 99 THR A O 1
ATOM 793 N N . GLN A 1 100 ? -4.746 2.454 17.905 1.00 41.88 100 GLN A N 1
ATOM 794 C CA . GLN A 1 100 ? -5.517 1.266 17.598 1.00 41.88 100 GLN A CA 1
ATOM 795 C C . GLN A 1 100 ? -6.902 1.753 17.166 1.00 41.88 100 GLN A C 1
ATOM 797 O O . GLN A 1 100 ? -7.699 2.184 17.998 1.00 41.88 100 GLN A O 1
ATOM 802 N N . PHE A 1 101 ? -7.199 1.685 15.869 1.00 46.00 101 PHE A N 1
ATOM 803 C CA . PHE A 1 101 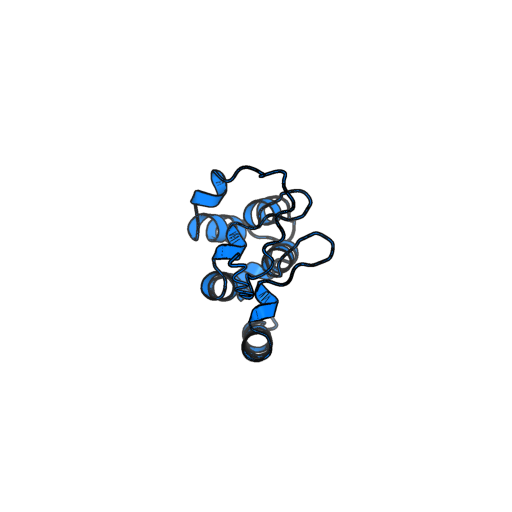? -8.574 1.598 15.401 1.00 46.00 101 PHE A CA 1
ATOM 804 C C . PHE A 1 101 ? -9.090 0.222 15.834 1.00 46.00 101 PHE A C 1
ATOM 806 O O . PHE A 1 101 ? -9.260 -0.694 15.037 1.00 46.00 101 PHE A O 1
ATOM 813 N N . HIS A 1 102 ? -9.271 0.052 17.146 1.00 44.38 102 HIS A N 1
ATOM 814 C CA . HIS A 1 102 ? -10.155 -0.965 17.664 1.00 44.38 102 HIS A CA 1
ATOM 815 C C . HIS A 1 102 ? -11.516 -0.568 17.111 1.00 44.38 102 HIS A C 1
ATOM 817 O O . HIS A 1 102 ? -12.027 0.508 17.430 1.00 44.38 102 HIS A O 1
ATOM 823 N N . ALA A 1 103 ? -12.042 -1.395 16.207 1.00 38.06 103 ALA A N 1
ATOM 824 C CA . ALA A 1 103 ? -13.429 -1.326 15.798 1.00 38.06 103 ALA A CA 1
ATOM 825 C C . ALA A 1 103 ? -14.255 -1.079 17.063 1.00 38.06 103 ALA A C 1
ATOM 827 O O . ALA A 1 103 ? -14.144 -1.832 18.038 1.00 38.06 103 ALA A O 1
ATOM 828 N N . THR A 1 104 ? -14.992 0.029 17.084 1.00 36.59 104 THR A N 1
ATOM 829 C CA . THR A 1 104 ? -15.978 0.297 18.121 1.00 36.59 104 THR A CA 1
ATOM 830 C C . THR A 1 104 ? -17.016 -0.808 18.015 1.00 36.59 104 THR A C 1
ATOM 832 O O . THR A 1 104 ? -17.947 -0.727 17.219 1.00 36.59 104 THR A O 1
ATOM 835 N N . VAL A 1 105 ? -16.809 -1.881 18.774 1.00 43.56 105 VAL A N 1
ATOM 836 C CA . VAL A 1 105 ? -17.903 -2.731 19.207 1.00 43.56 105 VAL A CA 1
ATOM 837 C C . VAL A 1 105 ? -18.559 -1.947 20.328 1.00 43.56 105 VAL A C 1
ATOM 839 O O . VAL A 1 105 ? -17.948 -1.700 21.368 1.00 43.56 105 VAL A O 1
ATOM 842 N N . ASP A 1 106 ? -19.772 -1.488 20.054 1.00 47.88 106 ASP A N 1
ATOM 843 C CA . ASP A 1 106 ? -20.672 -0.893 21.023 1.00 47.88 106 ASP A CA 1
ATOM 844 C C . ASP A 1 106 ? -20.698 -1.715 22.317 1.00 47.88 106 ASP A C 1
ATOM 846 O O . ASP A 1 106 ? -21.174 -2.850 22.341 1.00 47.88 106 ASP A O 1
ATOM 850 N N . THR A 1 107 ? -20.270 -1.118 23.424 1.00 40.00 107 THR A N 1
ATOM 851 C CA . THR A 1 107 ? -20.820 -1.466 24.734 1.00 40.00 107 THR A CA 1
ATOM 852 C C . THR A 1 107 ? -21.323 -0.194 25.380 1.00 40.00 107 THR A C 1
ATOM 854 O O . THR A 1 107 ? -20.636 0.483 26.145 1.00 40.00 107 THR A O 1
ATOM 857 N N . HIS A 1 108 ? -22.559 0.125 25.010 1.00 47.66 108 HIS A N 1
ATOM 858 C CA . HIS A 1 108 ? -23.458 0.953 25.786 1.00 47.66 108 HIS A CA 1
ATOM 859 C C . HIS A 1 108 ? -23.482 0.417 27.222 1.00 47.66 108 HIS A C 1
ATOM 861 O O . HIS A 1 108 ? -23.956 -0.691 27.462 1.00 47.66 108 HIS A O 1
ATOM 867 N N . THR A 1 109 ? -22.957 1.187 28.168 1.00 42.22 109 THR A N 1
ATOM 868 C CA . THR A 1 109 ? -23.316 1.004 29.573 1.00 42.22 109 THR A CA 1
ATOM 869 C C . THR A 1 109 ? -23.715 2.370 30.089 1.00 42.22 109 THR A C 1
ATOM 871 O O . THR A 1 109 ? -22.877 3.238 30.322 1.00 42.22 109 THR A O 1
ATOM 874 N N . GLU A 1 110 ? -25.029 2.572 30.160 1.00 47.00 110 GLU A N 1
ATOM 875 C CA . GLU A 1 110 ? -25.610 3.539 31.072 1.00 47.00 110 GLU A CA 1
ATOM 876 C C . GLU A 1 110 ? -25.097 3.230 32.482 1.00 47.00 110 GLU A C 1
ATOM 878 O O . GLU A 1 110 ? -25.272 2.116 32.970 1.00 47.00 110 GLU A O 1
ATOM 883 N N . GLU A 1 111 ? -24.515 4.214 33.157 1.00 40.16 111 GLU A N 1
ATOM 884 C CA . GLU A 1 111 ? -24.622 4.283 34.611 1.00 40.16 111 GLU A CA 1
ATOM 885 C C . GLU A 1 111 ? -25.321 5.588 34.969 1.00 40.16 111 GLU A C 1
ATOM 887 O O . GLU A 1 111 ? -24.753 6.679 35.013 1.00 40.16 111 GLU A O 1
ATOM 892 N N . ILE A 1 112 ? -26.624 5.424 35.164 1.00 43.25 112 ILE A N 1
ATOM 893 C CA . ILE A 1 112 ? -27.479 6.272 35.971 1.00 43.25 112 ILE A CA 1
ATOM 894 C C . ILE A 1 112 ? -27.189 5.869 37.423 1.00 43.25 112 ILE A C 1
ATOM 896 O O . ILE A 1 112 ? -27.468 4.727 37.786 1.00 43.25 112 ILE A O 1
ATOM 900 N N . SER A 1 113 ? -26.633 6.766 38.240 1.00 42.50 113 SER A N 1
ATOM 901 C CA . SER A 1 113 ? -27.251 7.255 39.488 1.00 42.50 113 SER A CA 1
ATOM 902 C C . SER A 1 113 ? -26.304 8.114 40.322 1.00 42.50 113 SER A C 1
ATOM 904 O O . SER A 1 113 ? -25.087 7.845 40.348 1.00 42.50 113 SER A O 1
#

Sequence (113 aa):
MFDLKPMYQILHDAYPEALSTIDHKGRLPLHCAVESGMFDELDERIIRDYPAALEVCDNEGWFPFQIAALSSSASLDSVYNLLRDDPRVLRLQQTTTPTQFHATVDTHTEEIS

Foldseek 3Di:
DDQCVVVVVVCCVVCVCLQVDADPQRAGVLLVCLLQLNCVRCVCPSCVSPVCLQQGATNVRDGSLNSNVVHPNHDPVSNVSSCVSPVCSVVDDPPVDPPPPPPPPDDDDDDDD

Secondary structure (DSSP, 8-state):
----HHHHHHHHHH-GGGGG---TTS--HHHHHHHTT-HHHHHHHHHHH-GGGGG---TT---HHHHHHH-SSS-HHHHHHHHHH-GGGGG-----S----------------

Organism: NCBI:txid265537

pLDDT: mean 81.21, std 18.31, range [36.59, 94.81]

Nearest PDB structures (foldseek):
  3v30-assembly1_A  TM=7.590E-01  e=4.492E-02  Homo sapiens
  8szl-assembly1_B  TM=7.301E-01  e=9.013E-02  Homo sapiens
  7ddx-assembly1_A  TM=6.579E-01  e=1.353E-01  Mus musculus
  5yaz-assembly1_A  TM=7.115E-01  e=1.808E-01  Mus musculus

Radius of gyration: 16.08 Å; Cα contacts (8 Å, |Δi|>4): 114; chains: 1; bounding box: 40×32×55 Å